Protein AF-A0A8C6NKP5-F1 (afdb_monomer_lite)

Secondary structure (DSSP, 8-state):
-------SS--PPTTS-------------S--HHHH----PPPPP-TTHHHH----GGGTT---TT-HHHHHHHHHHHHHHHHHHHHHHHHHTT---SPPTT-----SS-HHHHHHHHHHHHHHHHHHHHHHHHTT-

Structure (mmCIF, N/CA/C/O backbone):
data_AF-A0A8C6NKP5-F1
#
_entry.id   AF-A0A8C6NKP5-F1
#
loop_
_atom_site.group_PDB
_atom_site.id
_atom_site.type_symbol
_atom_site.label_atom_id
_atom_site.label_alt_id
_atom_site.label_comp_id
_atom_site.label_asym_id
_atom_site.label_entity_id
_atom_site.label_seq_id
_atom_site.pdbx_PDB_ins_code
_atom_site.Cartn_x
_atom_site.Cartn_y
_atom_site.Cartn_z
_atom_site.occupancy
_atom_site.B_iso_or_equiv
_atom_site.auth_seq_id
_atom_site.auth_comp_id
_atom_site.auth_asym_id
_atom_site.auth_atom_id
_atom_site.pdbx_PDB_model_num
ATOM 1 N N . MET A 1 1 ? -20.498 -6.898 -41.995 1.00 38.44 1 MET A N 1
ATOM 2 C CA . MET A 1 1 ? -20.016 -5.917 -42.994 1.00 38.44 1 MET A CA 1
ATOM 3 C C . MET A 1 1 ? -20.554 -4.561 -42.559 1.00 38.44 1 MET A C 1
ATOM 5 O O . MET A 1 1 ? -21.759 -4.417 -42.544 1.00 38.44 1 MET A O 1
ATOM 9 N N . ASN A 1 2 ? -19.805 -3.583 -42.054 1.00 25.53 2 ASN A N 1
ATOM 10 C CA . ASN A 1 2 ? -18.379 -3.291 -42.128 1.00 25.53 2 ASN A CA 1
ATOM 11 C C . ASN A 1 2 ? -17.936 -2.575 -40.841 1.00 25.53 2 ASN A C 1
ATOM 13 O O . ASN A 1 2 ? -18.651 -1.721 -40.322 1.00 25.53 2 ASN A O 1
ATOM 17 N N . PHE A 1 3 ? -16.752 -2.935 -40.350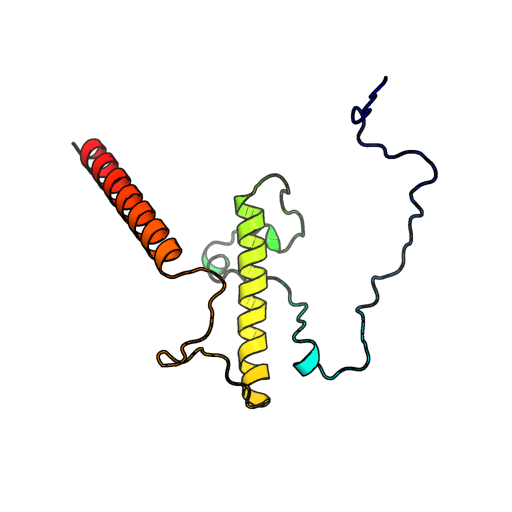 1.00 37.59 3 PHE A N 1
ATOM 18 C CA . PHE A 1 3 ? -15.992 -2.163 -39.370 1.00 37.59 3 PHE A CA 1
ATOM 19 C C . PHE A 1 3 ? -15.502 -0.873 -40.032 1.00 37.59 3 PHE A C 1
ATOM 21 O O . PHE A 1 3 ? -14.903 -0.950 -41.101 1.00 37.59 3 PHE A O 1
ATOM 28 N N . VAL A 1 4 ? -15.648 0.27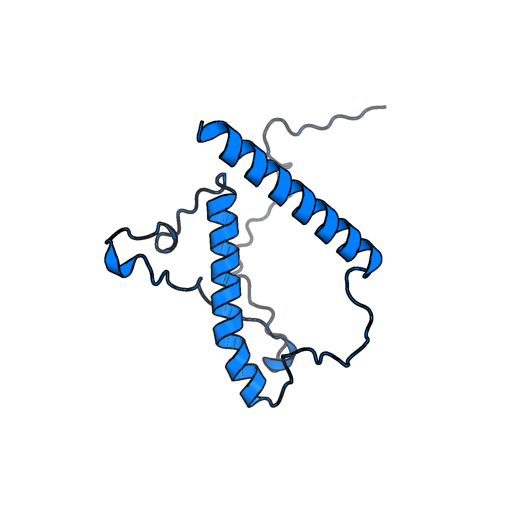3 -39.364 1.00 35.72 4 VAL A N 1
ATOM 29 C CA . VAL A 1 4 ? -14.695 1.382 -39.512 1.00 35.72 4 VAL A CA 1
ATOM 30 C C . VAL A 1 4 ? -14.447 1.973 -38.127 1.00 35.72 4 VAL A C 1
ATOM 32 O O . VAL A 1 4 ? -15.185 2.824 -37.634 1.00 35.72 4 VAL A O 1
ATOM 35 N N . PHE A 1 5 ? -13.395 1.469 -37.484 1.00 45.28 5 PHE A N 1
ATOM 36 C CA . PHE A 1 5 ? -12.688 2.184 -36.429 1.00 45.28 5 PHE A CA 1
ATOM 37 C C . PHE A 1 5 ? -12.098 3.449 -37.061 1.00 45.28 5 PHE A C 1
ATOM 39 O O . PHE A 1 5 ? -11.328 3.357 -38.013 1.00 45.28 5 PHE A O 1
ATOM 46 N N . SER A 1 6 ? -12.440 4.624 -36.538 1.00 37.31 6 SER A N 1
ATOM 47 C CA . SER A 1 6 ? -11.719 5.857 -36.855 1.00 37.31 6 SER A CA 1
ATOM 48 C C . SER A 1 6 ? -11.178 6.442 -35.558 1.00 37.31 6 SER A C 1
ATOM 50 O O . SER A 1 6 ? -11.809 7.275 -34.916 1.00 37.31 6 SER A O 1
ATOM 52 N N . ILE A 1 7 ? -10.008 5.949 -35.146 1.00 42.41 7 ILE A N 1
ATOM 53 C CA . ILE A 1 7 ? -9.164 6.571 -34.117 1.00 42.41 7 ILE A CA 1
ATOM 54 C C . ILE A 1 7 ? -7.944 7.142 -34.835 1.00 42.41 7 ILE A C 1
ATOM 56 O O . ILE A 1 7 ? -6.824 6.697 -34.631 1.00 42.41 7 ILE A O 1
ATOM 60 N N . SER A 1 8 ? -8.160 8.089 -35.750 1.00 40.69 8 SER A N 1
ATOM 61 C CA . SER A 1 8 ? -7.038 8.728 -36.453 1.00 40.69 8 SER A CA 1
ATOM 62 C C . SER A 1 8 ? -6.774 10.162 -35.997 1.00 40.69 8 SER A C 1
ATOM 64 O O . SER A 1 8 ? -5.822 10.772 -36.470 1.00 40.69 8 SER A O 1
ATOM 66 N N . LYS A 1 9 ? -7.592 10.716 -35.086 1.00 48.12 9 LYS A N 1
ATOM 67 C CA . LYS A 1 9 ? -7.408 12.082 -34.557 1.00 48.12 9 LYS A CA 1
ATOM 68 C C . LYS A 1 9 ? -7.632 12.239 -33.048 1.00 48.12 9 LYS A C 1
ATOM 70 O O . LYS A 1 9 ? -7.576 13.354 -32.559 1.00 48.12 9 LYS A O 1
ATOM 75 N N . GLY A 1 10 ? -7.934 11.170 -32.306 1.00 50.22 10 GLY A N 1
ATOM 76 C CA . GLY A 1 10 ? -8.218 11.267 -30.862 1.00 50.22 10 GLY A CA 1
ATOM 77 C C . GLY A 1 10 ? -9.469 12.083 -30.484 1.00 50.22 10 GLY A C 1
ATOM 78 O O . GLY A 1 10 ? -9.791 12.188 -29.307 1.00 50.22 10 GLY A O 1
ATOM 79 N N . LEU A 1 11 ? -10.210 12.632 -31.452 1.00 52.88 11 LEU A N 1
ATOM 80 C CA . LEU A 1 11 ? -11.451 13.358 -31.199 1.00 52.88 11 LEU A CA 1
ATOM 81 C C . LEU A 1 11 ? -12.644 12.393 -31.208 1.00 52.88 11 LEU A C 1
ATOM 83 O O . LEU A 1 11 ? -13.051 11.884 -32.254 1.00 52.88 11 LEU A O 1
ATOM 87 N N . LEU A 1 12 ? -13.203 12.154 -30.019 1.00 55.78 12 LEU A N 1
ATOM 88 C CA . LEU A 1 12 ? -14.525 11.548 -29.835 1.00 55.78 12 LEU A CA 1
ATOM 89 C C . LEU A 1 12 ? -15.604 12.432 -30.494 1.00 55.78 12 LEU A C 1
ATOM 91 O O . LEU A 1 12 ? -15.430 13.644 -30.624 1.00 55.78 12 LEU A O 1
ATOM 95 N N . LYS A 1 13 ? -16.716 11.824 -30.936 1.00 54.12 13 LYS A N 1
ATOM 96 C CA . LYS A 1 13 ? -17.770 12.506 -31.712 1.00 54.12 13 LYS A CA 1
ATOM 97 C C . LYS A 1 13 ? -18.294 13.771 -30.995 1.00 54.12 13 LYS A C 1
ATOM 99 O O . LYS A 1 13 ? -18.550 13.714 -29.788 1.00 54.12 13 LYS A O 1
ATOM 104 N N . PRO A 1 14 ? -18.512 14.884 -31.724 1.00 48.88 14 PRO A N 1
ATOM 105 C CA . PRO A 1 14 ? -19.098 16.094 -31.156 1.00 48.88 14 PRO A CA 1
ATOM 106 C C . PRO A 1 14 ? -20.519 15.797 -30.657 1.00 48.88 14 PRO A C 1
ATOM 108 O O . PRO A 1 14 ? -21.317 15.199 -31.375 1.00 48.88 14 PRO A O 1
ATOM 111 N N . GLY A 1 15 ? -20.805 16.172 -29.408 1.00 54.81 15 GLY A N 1
ATOM 112 C CA . GLY A 1 15 ? -22.068 15.883 -28.713 1.00 54.81 15 GLY A CA 1
ATOM 113 C C . GLY A 1 15 ? -21.961 14.880 -27.557 1.00 54.81 15 GLY A C 1
ATOM 114 O O . GLY A 1 15 ? -22.934 14.700 -26.835 1.00 54.81 15 GLY A O 1
ATOM 115 N N . MET A 1 16 ? -20.794 14.256 -27.343 1.00 52.38 16 MET A N 1
ATOM 116 C CA . MET A 1 16 ? -20.589 13.271 -26.266 1.00 52.38 16 MET A CA 1
ATOM 117 C C . MET A 1 16 ? -19.744 13.782 -25.085 1.00 52.38 16 MET A C 1
ATOM 119 O O . MET A 1 16 ? -19.438 13.012 -24.183 1.00 52.38 16 MET A O 1
ATOM 123 N N . ASN A 1 17 ? -19.395 15.073 -25.063 1.00 50.75 17 ASN A N 1
ATOM 124 C CA . ASN A 1 17 ? -18.675 15.709 -23.958 1.00 50.75 17 ASN A CA 1
ATOM 125 C C . ASN A 1 17 ? -19.361 17.021 -23.561 1.00 50.75 17 ASN A C 1
ATOM 127 O O . ASN A 1 17 ? -19.424 17.955 -24.359 1.00 50.75 17 ASN A O 1
ATOM 131 N N . VAL A 1 18 ? -19.823 17.096 -22.313 1.00 60.44 18 VAL A N 1
ATOM 132 C CA . VAL A 1 18 ? -20.113 18.356 -21.619 1.00 60.44 18 VAL A CA 1
ATOM 133 C C . VAL A 1 18 ? -18.955 18.582 -20.656 1.00 60.44 18 VAL A C 1
ATOM 135 O O . VAL A 1 18 ? -18.669 17.711 -19.833 1.00 60.44 18 VAL A O 1
ATOM 138 N N . LEU A 1 19 ? -18.273 19.726 -20.762 1.00 52.12 19 LEU A N 1
ATOM 139 C CA . LEU A 1 19 ? -17.286 20.133 -19.766 1.00 52.12 19 LEU A CA 1
ATOM 140 C C . LEU A 1 19 ? -18.062 20.514 -18.506 1.00 52.12 19 LEU A C 1
ATOM 142 O O . LEU A 1 19 ? -18.623 21.599 -18.390 1.00 52.12 19 LEU A O 1
ATOM 146 N N . VAL A 1 20 ? -18.176 19.552 -17.600 1.00 55.97 20 VAL A N 1
ATOM 147 C CA . VAL A 1 20 ? -18.772 19.760 -16.290 1.00 55.97 20 VAL A CA 1
ATOM 148 C C . VAL A 1 20 ? -17.644 20.194 -15.368 1.00 55.97 20 VAL A C 1
ATOM 150 O O . VAL A 1 20 ? -16.924 19.356 -14.832 1.00 55.97 20 VAL A O 1
ATOM 153 N N . ASP A 1 21 ? -17.505 21.505 -15.181 1.00 56.12 21 ASP A N 1
ATOM 154 C CA . ASP A 1 21 ? -16.619 22.107 -14.178 1.00 56.12 21 ASP A CA 1
ATOM 155 C C . ASP A 1 21 ? -17.237 21.980 -12.776 1.00 56.12 21 ASP A C 1
ATOM 157 O O . ASP A 1 21 ? -17.446 22.940 -12.038 1.00 56.12 21 ASP A O 1
ATOM 161 N N . LYS A 1 22 ? -17.664 20.763 -12.426 1.00 54.56 22 LYS A N 1
ATOM 162 C CA . LYS A 1 22 ? -17.986 20.456 -11.040 1.00 54.56 22 LYS A CA 1
ATOM 163 C C . LYS A 1 22 ? -16.661 20.118 -10.394 1.00 54.56 22 LYS A C 1
ATOM 165 O O . LYS A 1 22 ? -16.018 19.143 -10.795 1.00 54.56 22 LYS A O 1
ATOM 170 N N . SER A 1 23 ? -16.283 20.890 -9.373 1.00 52.16 23 SER A N 1
ATOM 171 C CA . SER A 1 23 ? -15.294 20.411 -8.416 1.00 52.16 23 SER A CA 1
ATOM 172 C C . SER A 1 23 ? -15.740 19.006 -8.024 1.00 52.16 23 SER A C 1
ATOM 174 O O . SER A 1 23 ? -16.916 18.782 -7.719 1.00 52.16 23 SER A O 1
ATOM 176 N N . LYS A 1 24 ? -14.857 18.015 -8.180 1.00 57.47 24 LYS A N 1
ATOM 177 C CA . LYS A 1 24 ? -15.170 16.652 -7.758 1.00 57.47 24 LYS A CA 1
ATOM 178 C C . LYS A 1 24 ? -15.416 16.746 -6.259 1.00 57.47 24 LYS A C 1
ATOM 180 O O . LYS A 1 24 ? -14.467 16.817 -5.485 1.00 57.47 24 LYS A O 1
ATOM 185 N N . THR A 1 25 ? -16.679 16.835 -5.857 1.00 53.09 25 THR A N 1
ATOM 186 C CA . THR A 1 25 ? -17.040 16.763 -4.456 1.00 53.09 25 THR A CA 1
ATOM 187 C C . THR A 1 25 ? -16.630 15.367 -4.038 1.00 53.09 25 THR A C 1
ATOM 189 O O . THR A 1 25 ? -17.136 14.368 -4.558 1.00 53.09 25 THR A O 1
ATOM 192 N N . PHE A 1 26 ? -15.621 15.287 -3.173 1.00 57.16 26 PHE A N 1
ATOM 193 C CA . PHE A 1 26 ? -15.299 14.042 -2.500 1.00 57.16 26 PHE A CA 1
ATOM 194 C C . PHE A 1 26 ? -16.618 13.500 -1.960 1.00 57.16 26 PHE A C 1
ATOM 196 O O . PHE A 1 26 ? -17.389 14.253 -1.361 1.00 57.16 26 PHE A O 1
ATOM 203 N N . LEU A 1 27 ? -16.923 12.238 -2.271 1.00 58.47 27 LEU A N 1
ATOM 204 C CA . LEU A 1 27 ? -18.121 11.543 -1.813 1.00 58.47 27 LEU A CA 1
ATOM 205 C C . LEU A 1 27 ? -18.064 11.439 -0.280 1.00 58.47 27 LEU A C 1
ATOM 207 O O . LEU A 1 27 ? -17.769 10.388 0.280 1.00 58.47 27 LEU A O 1
ATOM 211 N N . HIS A 1 28 ? -18.337 12.543 0.413 1.00 57.81 28 HIS A N 1
ATOM 212 C CA . HIS A 1 28 ? -18.520 12.604 1.849 1.00 57.81 28 HIS A CA 1
ATOM 213 C C . HIS A 1 28 ? -19.880 11.985 2.136 1.00 57.81 28 HIS A C 1
ATOM 215 O O . HIS A 1 28 ? -20.884 12.670 2.303 1.00 57.81 28 HIS A O 1
ATOM 221 N N . LYS A 1 29 ? -19.917 10.652 2.167 1.00 66.88 29 LYS A N 1
ATOM 222 C CA . LYS A 1 29 ? -21.112 9.853 2.470 1.00 66.88 29 LYS A CA 1
ATOM 223 C C . LYS A 1 29 ? -21.584 9.993 3.932 1.00 66.88 29 LYS A C 1
ATOM 225 O O . LYS A 1 29 ? -22.299 9.129 4.414 1.00 66.88 29 LYS A O 1
ATOM 230 N N . GLY A 1 30 ? -21.154 11.033 4.656 1.00 77.62 30 GLY A N 1
ATOM 231 C CA . GLY A 1 30 ? -21.421 11.218 6.089 1.00 77.62 30 GLY A CA 1
ATOM 232 C C . GLY A 1 30 ? -20.770 10.170 7.003 1.00 77.62 30 GLY A C 1
ATOM 233 O O . GLY A 1 30 ? -21.039 10.172 8.197 1.00 77.62 30 GLY A O 1
ATOM 234 N N . LEU A 1 31 ? -19.932 9.285 6.457 1.00 81.69 31 LEU A N 1
ATOM 235 C CA . LEU A 1 31 ? -19.292 8.192 7.188 1.00 81.69 31 LEU A CA 1
ATOM 236 C C . LEU A 1 31 ? -18.080 8.685 7.982 1.00 81.69 31 LEU A C 1
ATOM 238 O O . LEU A 1 31 ? -17.351 9.586 7.534 1.00 81.69 31 LEU A O 1
ATOM 242 N N . ALA A 1 32 ? -17.831 8.037 9.122 1.00 86.62 32 ALA A N 1
ATOM 243 C CA . ALA A 1 32 ? -16.605 8.243 9.879 1.00 86.62 32 ALA A CA 1
ATOM 244 C C . ALA A 1 32 ? -15.395 7.939 8.984 1.00 86.62 32 ALA A C 1
ATOM 246 O O . ALA A 1 32 ? -15.454 7.092 8.091 1.00 86.62 32 ALA A O 1
ATOM 247 N N . TRP A 1 33 ? -14.282 8.643 9.194 1.00 87.62 33 TRP A N 1
ATOM 248 C CA . TRP A 1 33 ? -13.088 8.448 8.366 1.00 87.62 33 TRP A CA 1
ATOM 249 C C . TRP A 1 33 ? -12.600 6.990 8.375 1.00 87.62 33 TRP A C 1
ATOM 251 O O . TRP A 1 33 ? -12.249 6.467 7.323 1.00 87.62 33 TRP A O 1
ATOM 261 N N . VAL A 1 34 ? -12.680 6.310 9.522 1.00 88.38 34 VAL A N 1
ATOM 262 C CA . VAL A 1 34 ? -12.295 4.896 9.689 1.00 88.38 34 VAL A CA 1
ATOM 263 C C . VAL A 1 34 ? -13.033 3.954 8.731 1.00 88.38 34 VAL A C 1
ATOM 265 O O . VAL A 1 34 ? -12.474 2.950 8.310 1.00 88.38 34 VAL A O 1
ATOM 268 N N . GLU A 1 35 ? -14.267 4.273 8.338 1.00 87.75 35 GLU A N 1
ATOM 269 C CA . GLU A 1 35 ? -15.042 3.458 7.390 1.00 87.75 35 GLU A CA 1
ATOM 270 C C . GLU A 1 35 ? -14.681 3.754 5.929 1.00 87.75 35 GLU A C 1
ATOM 272 O O . GLU A 1 35 ? -14.981 2.967 5.030 1.00 87.75 35 GLU A O 1
ATOM 277 N N . ARG A 1 36 ? -14.053 4.906 5.678 1.00 88.88 36 ARG A N 1
ATOM 278 C CA . ARG A 1 36 ? -13.631 5.345 4.346 1.00 88.88 36 ARG A CA 1
ATOM 279 C C . ARG A 1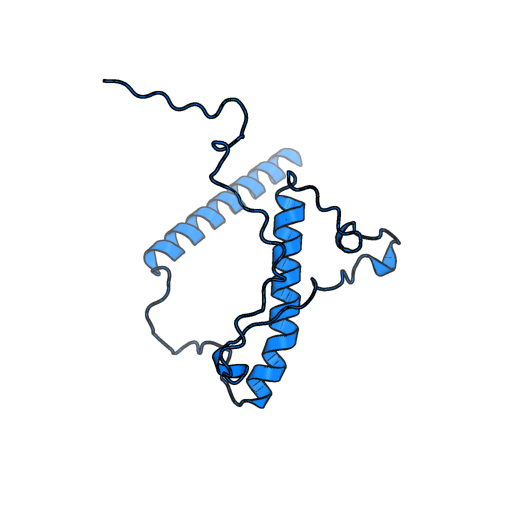 36 ? -12.179 4.976 4.052 1.00 88.88 36 ARG A C 1
ATOM 281 O O . ARG A 1 36 ? -11.884 4.619 2.914 1.00 88.88 36 ARG A O 1
ATOM 288 N N . LEU A 1 37 ? -11.303 5.063 5.060 1.00 88.75 37 LEU A N 1
ATOM 289 C CA . LEU A 1 37 ? -9.849 4.864 4.973 1.00 88.75 37 LEU A CA 1
ATOM 290 C C . LEU A 1 37 ? -9.200 5.645 3.815 1.00 88.75 37 LEU A C 1
ATOM 292 O O . LEU A 1 37 ? -8.206 5.213 3.231 1.00 88.75 37 LEU A O 1
ATOM 296 N N . ASP A 1 38 ? -9.776 6.796 3.467 1.00 88.94 38 ASP A N 1
ATOM 297 C CA . ASP A 1 38 ? -9.333 7.650 2.375 1.00 88.94 38 ASP A CA 1
ATOM 298 C C . ASP A 1 38 ? -8.369 8.729 2.879 1.00 88.94 38 ASP A C 1
ATOM 300 O O . ASP A 1 38 ? -8.588 9.370 3.903 1.00 88.94 38 ASP A O 1
ATOM 304 N N . MET A 1 39 ? -7.278 8.959 2.151 1.00 87.38 39 MET A N 1
ATOM 305 C CA . MET A 1 39 ? -6.324 10.025 2.452 1.00 87.38 39 MET A CA 1
ATOM 306 C C . MET A 1 39 ? -5.899 10.732 1.174 1.00 87.38 39 MET A C 1
ATOM 308 O O . MET A 1 39 ? -5.621 1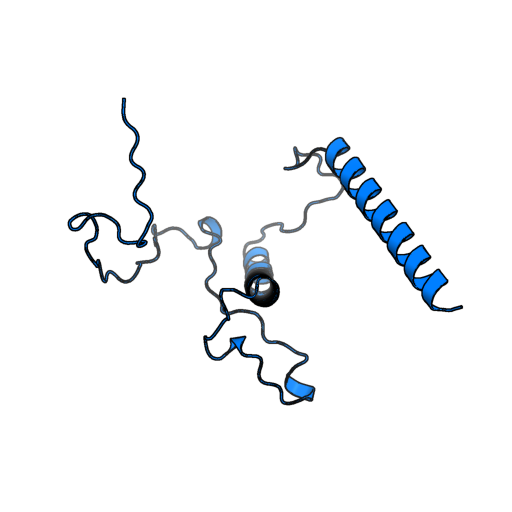0.105 0.153 1.00 87.38 39 MET A O 1
ATOM 312 N N . THR A 1 40 ? -5.833 12.056 1.251 1.00 86.44 40 THR A N 1
ATOM 313 C CA . THR A 1 40 ? -5.430 12.939 0.155 1.00 86.44 40 THR A CA 1
ATOM 314 C C . THR A 1 40 ? -4.253 13.787 0.613 1.00 86.44 40 THR A C 1
ATOM 316 O O . THR A 1 40 ? -4.383 14.976 0.891 1.00 86.44 40 THR A O 1
ATOM 319 N N . ASN A 1 41 ? -3.106 13.145 0.777 1.00 84.81 41 ASN A N 1
ATOM 320 C CA . ASN A 1 41 ? -1.843 13.809 1.088 1.00 84.81 41 ASN A CA 1
ATOM 321 C C . ASN A 1 41 ? -1.074 14.122 -0.209 1.00 84.81 41 ASN A C 1
ATOM 323 O O . ASN A 1 41 ? -1.342 13.486 -1.221 1.00 84.81 41 ASN A O 1
ATOM 327 N N . PRO A 1 42 ? -0.128 15.068 -0.214 1.00 83.19 42 PRO A N 1
ATOM 328 C CA . PRO A 1 42 ? 0.894 15.152 -1.256 1.00 83.19 42 PRO A CA 1
ATOM 329 C C . PRO A 1 42 ? 1.931 14.010 -1.119 1.00 83.19 42 PRO A C 1
ATOM 331 O O . PRO A 1 42 ? 1.940 13.307 -0.094 1.00 83.19 42 PRO A O 1
ATOM 334 N N . PRO A 1 43 ? 2.804 13.800 -2.125 1.00 83.62 43 PRO A N 1
ATOM 335 C CA . PRO A 1 43 ? 3.892 12.827 -2.040 1.00 83.62 43 PRO A CA 1
ATOM 336 C C . PRO A 1 43 ? 4.877 13.158 -0.916 1.00 83.62 43 PRO A C 1
ATOM 338 O O . PRO A 1 43 ? 5.047 14.318 -0.556 1.00 83.62 43 PRO A O 1
ATOM 341 N N . ALA A 1 44 ? 5.522 12.126 -0.360 1.00 82.31 44 ALA A N 1
ATOM 342 C CA . ALA A 1 44 ? 6.551 12.296 0.666 1.00 82.31 44 ALA A CA 1
ATOM 343 C C . ALA A 1 44 ? 7.727 13.141 0.154 1.00 82.31 44 ALA A C 1
ATOM 345 O O . ALA A 1 44 ? 8.218 12.896 -0.952 1.00 82.31 44 ALA A O 1
ATOM 346 N N . ASP A 1 45 ? 8.218 14.053 0.996 1.00 74.25 45 ASP A N 1
ATOM 347 C CA . ASP A 1 45 ? 9.402 14.859 0.702 1.00 74.25 45 ASP A CA 1
ATOM 348 C C . ASP A 1 45 ? 10.647 13.980 0.509 1.00 74.25 45 ASP A C 1
ATOM 350 O O . ASP A 1 45 ? 10.886 12.995 1.221 1.00 74.25 45 ASP A O 1
ATOM 354 N N . GLU A 1 46 ? 11.482 14.347 -0.461 1.00 66.00 46 GLU A N 1
ATOM 355 C CA . GLU A 1 46 ? 12.737 13.653 -0.712 1.00 66.00 46 GLU A CA 1
ATOM 356 C C . GLU A 1 46 ? 13.809 14.118 0.283 1.00 66.00 46 GLU A C 1
ATOM 358 O O . GLU A 1 46 ? 14.389 15.190 0.165 1.00 66.00 46 GLU A O 1
ATOM 363 N N . VAL A 1 47 ? 14.132 13.278 1.269 1.00 59.72 47 VAL A N 1
ATOM 364 C CA . VAL A 1 47 ? 15.160 13.592 2.285 1.00 59.72 47 VAL A CA 1
ATOM 365 C C . VAL A 1 47 ? 16.556 13.816 1.664 1.00 59.72 47 VAL A C 1
ATOM 367 O O . VAL A 1 47 ? 17.393 14.501 2.247 1.00 59.72 47 VAL A O 1
ATOM 370 N N . LEU A 1 48 ? 16.817 13.275 0.467 1.00 56.09 48 LEU A N 1
ATOM 371 C CA . LEU A 1 48 ? 18.121 13.346 -0.208 1.00 56.09 48 LEU A CA 1
ATOM 372 C C . LEU A 1 48 ? 18.372 14.673 -0.941 1.00 56.09 48 LEU A C 1
ATOM 374 O O . LEU A 1 48 ? 19.524 15.059 -1.122 1.00 56.09 48 LEU A O 1
ATOM 378 N N . THR A 1 49 ? 17.332 15.405 -1.339 1.00 52.19 49 THR A N 1
ATOM 379 C CA . THR A 1 49 ? 17.495 16.637 -2.129 1.00 52.19 49 THR A CA 1
ATOM 380 C C . THR A 1 49 ? 17.900 17.850 -1.305 1.00 52.19 49 THR A C 1
ATOM 382 O O . THR A 1 49 ? 18.423 18.820 -1.852 1.00 52.19 49 THR A O 1
ATOM 385 N N . ASN A 1 50 ? 17.765 17.772 0.019 1.00 51.19 50 ASN A N 1
ATOM 386 C CA . ASN A 1 50 ? 18.161 18.847 0.928 1.00 51.19 50 ASN A CA 1
ATOM 387 C C . ASN A 1 50 ? 19.690 18.967 1.093 1.00 51.19 50 ASN A C 1
ATOM 389 O O . ASN A 1 50 ? 20.160 19.972 1.616 1.00 51.19 50 ASN A O 1
ATOM 393 N N . ALA A 1 51 ? 20.465 17.974 0.636 1.00 52.09 51 ALA A N 1
ATOM 394 C CA . ALA A 1 51 ? 21.929 17.991 0.684 1.00 52.09 51 ALA A CA 1
ATOM 395 C C . ALA A 1 51 ? 22.593 18.475 -0.623 1.00 52.09 51 ALA A C 1
ATOM 397 O O . ALA A 1 51 ? 23.721 18.956 -0.579 1.00 52.09 51 ALA A O 1
ATOM 398 N N . GLU A 1 52 ? 21.912 18.381 -1.774 1.00 45.41 52 GLU A N 1
ATOM 399 C CA . GLU A 1 52 ? 22.511 18.668 -3.094 1.00 45.41 52 GLU A CA 1
ATOM 400 C C . GLU A 1 52 ? 21.789 19.765 -3.899 1.00 45.41 52 GLU A C 1
ATOM 402 O O . GLU A 1 52 ? 22.127 20.005 -5.055 1.00 45.41 52 GLU A O 1
ATOM 407 N N . GLY A 1 53 ? 20.797 20.458 -3.326 1.00 46.53 53 GLY A N 1
ATOM 408 C CA . GLY A 1 53 ? 20.162 21.627 -3.961 1.00 46.53 53 GLY A CA 1
ATOM 409 C C . GLY A 1 53 ? 19.428 21.336 -5.279 1.00 46.53 53 GLY A C 1
ATOM 410 O O . GLY A 1 53 ? 18.999 22.261 -5.969 1.00 46.53 53 GLY A O 1
ATOM 411 N N . LYS A 1 54 ? 19.258 20.062 -5.645 1.00 46.19 54 LYS A N 1
ATOM 412 C CA . LYS A 1 54 ? 18.476 19.651 -6.807 1.00 46.19 54 LYS A CA 1
ATOM 413 C C . LYS A 1 54 ? 17.022 19.523 -6.383 1.00 46.19 54 LYS A C 1
ATOM 415 O O . LYS A 1 54 ? 16.616 18.506 -5.838 1.00 46.19 54 LYS A O 1
ATOM 420 N N . VAL A 1 55 ? 16.253 20.578 -6.617 1.00 46.44 55 VAL A N 1
ATOM 421 C CA . VAL A 1 55 ? 14.800 20.581 -6.430 1.00 46.44 55 VAL A CA 1
ATOM 422 C C . VAL A 1 55 ? 14.208 19.542 -7.384 1.00 46.44 55 VAL A C 1
ATOM 424 O O . VAL A 1 55 ? 14.286 19.698 -8.604 1.00 46.44 55 VAL A O 1
ATOM 427 N N . SER A 1 56 ? 13.678 18.444 -6.856 1.00 49.12 56 SER A N 1
ATOM 428 C CA . SER A 1 56 ? 12.983 17.444 -7.665 1.00 49.12 56 SER A CA 1
ATOM 429 C C . SER A 1 56 ? 11.761 18.103 -8.296 1.00 49.12 56 SER A C 1
ATOM 431 O O . SER A 1 56 ? 10.976 18.740 -7.597 1.00 49.12 56 SER A O 1
ATOM 433 N N . ALA A 1 57 ? 11.567 17.917 -9.604 1.00 49.50 57 ALA A N 1
ATOM 434 C CA . ALA A 1 57 ? 10.444 18.453 -10.392 1.00 49.50 57 ALA A CA 1
ATOM 435 C C . ALA A 1 57 ? 9.039 18.118 -9.830 1.00 49.50 57 ALA A C 1
ATOM 437 O O . ALA A 1 57 ? 8.028 18.640 -10.291 1.00 49.50 57 ALA A O 1
ATOM 438 N N . VAL A 1 58 ? 8.980 17.275 -8.798 1.00 51.72 58 VAL A N 1
ATOM 439 C CA . VAL A 1 58 ? 7.794 16.848 -8.057 1.00 51.72 58 VAL A CA 1
ATOM 440 C C . VAL A 1 58 ? 7.073 18.011 -7.358 1.00 51.72 58 VAL A C 1
ATOM 442 O O . VAL A 1 58 ? 5.855 17.947 -7.211 1.00 51.72 58 VAL A O 1
ATOM 445 N N . SER A 1 59 ? 7.766 19.092 -6.978 1.00 50.78 59 SER A N 1
ATOM 446 C CA . SER A 1 59 ? 7.124 20.259 -6.345 1.00 50.78 59 SER A CA 1
ATOM 447 C C . SER A 1 59 ? 6.476 21.241 -7.332 1.00 50.78 59 SER A C 1
ATOM 449 O O . SER A 1 59 ? 5.630 22.030 -6.920 1.00 50.78 59 SER A O 1
ATOM 451 N N . ASN A 1 60 ? 6.813 21.173 -8.627 1.00 48.19 60 ASN A N 1
ATOM 452 C CA . ASN A 1 60 ? 6.353 22.138 -9.638 1.00 48.19 60 ASN A CA 1
ATOM 453 C C . ASN A 1 60 ? 5.244 21.609 -10.563 1.00 48.19 60 ASN A C 1
ATOM 455 O O . ASN A 1 60 ? 4.870 22.285 -11.517 1.00 48.19 60 ASN A O 1
ATOM 459 N N . GLY A 1 61 ? 4.692 20.420 -10.298 1.00 55.31 61 GLY A N 1
ATOM 460 C CA . GLY A 1 61 ? 3.537 19.891 -11.039 1.00 55.31 61 GLY A CA 1
ATOM 461 C C . GLY A 1 61 ? 3.815 19.477 -12.490 1.00 55.31 61 GLY A C 1
ATOM 462 O O . GLY A 1 61 ? 2.897 19.035 -13.177 1.00 55.31 61 GLY A O 1
ATOM 463 N N . GLU A 1 62 ? 5.061 19.563 -12.954 1.00 60.41 62 GLU A N 1
ATOM 464 C CA . GLU A 1 62 ? 5.459 19.185 -14.310 1.00 60.41 62 GLU A CA 1
ATOM 465 C C . GLU A 1 62 ? 6.099 17.789 -14.286 1.00 60.41 62 GLU A C 1
ATOM 467 O O . GLU A 1 62 ? 7.313 17.609 -14.361 1.00 60.41 62 GLU A O 1
ATOM 472 N N . LEU A 1 63 ? 5.257 16.770 -14.098 1.00 65.94 63 LEU A N 1
ATOM 473 C CA . LEU A 1 63 ? 5.663 15.380 -14.289 1.00 65.94 63 LEU A CA 1
ATOM 474 C C . LEU A 1 63 ? 5.650 15.080 -15.785 1.00 65.94 63 LEU A C 1
ATOM 476 O O . LEU A 1 63 ? 4.615 15.235 -16.437 1.00 65.94 63 LEU A O 1
ATOM 480 N N . ASN A 1 64 ? 6.772 14.605 -16.326 1.00 75.25 64 ASN A N 1
ATOM 481 C CA . ASN A 1 64 ? 6.775 14.086 -17.685 1.00 75.25 64 ASN A CA 1
ATOM 482 C C . ASN A 1 64 ? 5.919 12.811 -17.724 1.00 75.25 64 ASN A C 1
ATOM 484 O O . ASN A 1 64 ? 6.307 11.773 -17.187 1.00 75.25 64 ASN A O 1
ATOM 488 N N . ALA A 1 65 ? 4.742 12.897 -18.345 1.00 73.62 65 ALA A N 1
ATOM 489 C CA . ALA A 1 65 ? 3.796 11.790 -18.411 1.00 73.62 65 ALA A CA 1
ATOM 490 C C . ALA A 1 65 ? 4.358 10.571 -19.159 1.00 73.62 65 ALA A C 1
ATOM 492 O O . ALA A 1 65 ? 3.938 9.452 -18.860 1.00 73.62 65 ALA A O 1
ATOM 493 N N . ASP A 1 66 ? 5.317 10.780 -20.066 1.00 83.12 66 ASP A N 1
ATOM 494 C CA . ASP A 1 66 ? 5.935 9.732 -20.880 1.00 83.12 66 ASP A CA 1
ATOM 495 C C . ASP A 1 66 ? 7.117 9.038 -20.173 1.00 83.12 66 ASP A C 1
ATOM 497 O O . ASP A 1 66 ? 7.583 7.994 -20.631 1.00 83.12 66 ASP A O 1
ATOM 501 N N . ASP A 1 67 ? 7.600 9.576 -19.045 1.00 86.50 67 ASP A N 1
ATOM 502 C CA . ASP A 1 67 ? 8.627 8.926 -18.225 1.00 86.50 67 ASP A CA 1
ATOM 503 C C . ASP A 1 67 ? 7.976 8.023 -17.165 1.00 86.50 67 ASP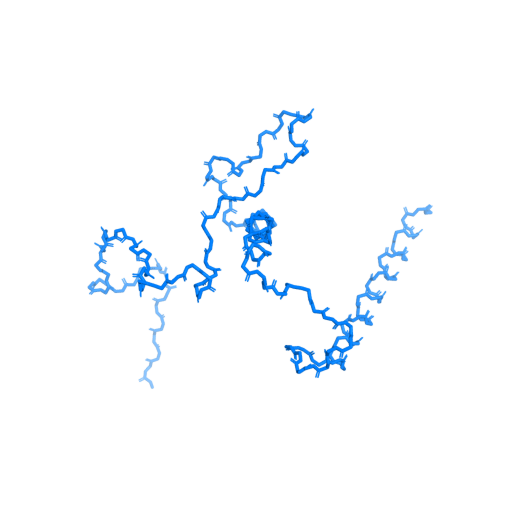 A C 1
ATOM 505 O O . ASP A 1 67 ? 7.565 8.454 -16.081 1.00 86.50 67 ASP A O 1
ATOM 509 N N . ASP A 1 68 ? 7.902 6.731 -17.486 1.00 87.88 68 ASP A N 1
ATOM 510 C CA . ASP A 1 68 ? 7.351 5.703 -16.602 1.00 87.88 68 ASP A CA 1
ATOM 511 C C . ASP A 1 68 ? 8.047 5.649 -15.235 1.00 87.88 68 ASP A C 1
ATOM 513 O O . ASP A 1 68 ? 7.371 5.460 -14.224 1.00 87.88 68 ASP A O 1
ATOM 517 N N . PHE A 1 69 ? 9.365 5.862 -15.162 1.00 86.44 69 PHE A N 1
ATOM 518 C CA . PHE A 1 69 ? 10.094 5.781 -13.894 1.00 86.44 69 PHE A CA 1
ATOM 519 C C . PHE A 1 69 ? 9.760 6.951 -12.976 1.00 86.44 69 PHE A C 1
ATOM 521 O O . PHE A 1 69 ? 9.560 6.755 -11.775 1.00 86.44 69 PHE A O 1
ATOM 528 N N . GLN A 1 70 ? 9.678 8.162 -13.527 1.00 83.12 70 GLN A N 1
ATOM 529 C CA . GLN A 1 70 ? 9.270 9.339 -12.759 1.00 83.12 70 GLN A CA 1
ATOM 530 C C . GLN A 1 70 ? 7.835 9.194 -12.256 1.00 83.12 70 GLN A C 1
ATOM 532 O O . GLN A 1 70 ? 7.551 9.471 -11.088 1.00 83.12 70 GLN A O 1
ATOM 537 N N . ARG A 1 71 ? 6.939 8.695 -13.111 1.00 86.31 71 ARG A N 1
ATOM 538 C CA . ARG A 1 71 ? 5.533 8.485 -12.767 1.00 86.31 71 ARG A CA 1
ATOM 539 C C . ARG A 1 71 ? 5.351 7.403 -11.698 1.00 86.31 71 ARG A C 1
ATOM 541 O O . ARG A 1 71 ? 4.613 7.607 -10.737 1.00 86.31 71 ARG A O 1
ATOM 548 N N . GLU A 1 72 ? 6.051 6.276 -11.816 1.00 89.56 72 GLU A N 1
ATOM 549 C CA . GLU A 1 72 ? 6.048 5.219 -10.797 1.00 89.56 72 GLU A CA 1
ATOM 550 C C . GLU A 1 72 ? 6.627 5.704 -9.463 1.00 89.56 72 GLU A C 1
ATOM 552 O O . GLU A 1 72 ? 6.051 5.426 -8.407 1.00 89.56 72 GLU A O 1
ATOM 557 N N . MET A 1 73 ? 7.723 6.471 -9.495 1.00 87.12 73 MET A N 1
ATOM 558 C CA . MET A 1 73 ? 8.321 7.048 -8.289 1.00 87.12 73 MET A CA 1
ATOM 559 C C . MET A 1 73 ? 7.349 7.998 -7.588 1.00 87.12 73 MET A C 1
ATOM 561 O O . MET A 1 73 ? 7.190 7.923 -6.369 1.00 87.12 73 MET A O 1
ATOM 565 N N . PHE A 1 74 ? 6.648 8.844 -8.344 1.00 85.94 74 PHE A N 1
ATOM 566 C CA . PHE A 1 74 ? 5.636 9.740 -7.795 1.00 85.94 74 PHE A CA 1
ATOM 567 C C . PHE A 1 74 ? 4.535 8.969 -7.052 1.00 85.94 74 PHE A C 1
ATOM 569 O O . PHE A 1 74 ? 4.257 9.254 -5.885 1.00 85.94 74 PHE A O 1
ATOM 576 N N . PHE A 1 75 ? 3.954 7.938 -7.678 1.00 88.12 75 PHE A N 1
ATOM 577 C CA . PHE A 1 75 ? 2.928 7.109 -7.035 1.00 88.12 75 PHE A CA 1
ATOM 578 C C . PHE A 1 75 ? 3.450 6.374 -5.801 1.00 88.12 75 PHE A C 1
ATOM 580 O O . PHE A 1 75 ? 2.745 6.269 -4.796 1.00 88.12 75 PHE A O 1
ATOM 587 N N . TYR A 1 76 ? 4.693 5.899 -5.849 1.00 91.06 76 TYR A N 1
ATOM 588 C CA . TYR A 1 76 ? 5.330 5.258 -4.709 1.00 91.06 76 TYR A CA 1
ATOM 589 C C . TYR A 1 76 ? 5.472 6.218 -3.518 1.00 91.06 76 TYR A C 1
ATOM 591 O O . TYR A 1 76 ? 5.108 5.866 -2.396 1.00 91.06 76 TYR A O 1
ATOM 599 N N . ARG A 1 77 ? 5.943 7.449 -3.750 1.00 88.94 77 ARG A N 1
ATOM 600 C CA . ARG A 1 77 ? 6.092 8.476 -2.701 1.00 88.94 77 ARG A CA 1
ATOM 601 C C . ARG A 1 77 ? 4.761 8.939 -2.137 1.00 88.94 77 ARG A C 1
ATOM 603 O O . ARG A 1 77 ? 4.645 9.147 -0.931 1.00 88.94 77 ARG A O 1
ATOM 610 N N . GLN A 1 78 ? 3.764 9.060 -3.002 1.00 90.06 78 GLN A N 1
ATOM 611 C CA . GLN A 1 78 ? 2.391 9.346 -2.620 1.00 90.06 78 GLN A CA 1
ATOM 612 C C . GLN A 1 78 ? 1.857 8.290 -1.650 1.00 90.06 78 GLN A C 1
ATOM 614 O O . GLN A 1 78 ? 1.456 8.630 -0.536 1.00 90.06 78 GLN A O 1
ATOM 619 N N . ALA A 1 79 ? 1.945 7.011 -2.027 1.00 91.62 79 ALA A N 1
ATOM 620 C CA . ALA A 1 79 ? 1.532 5.899 -1.178 1.00 91.62 79 ALA A CA 1
ATOM 621 C C . ALA A 1 79 ? 2.338 5.835 0.130 1.00 91.62 79 ALA A C 1
ATOM 623 O O . ALA A 1 79 ? 1.775 5.572 1.190 1.00 91.62 79 ALA A O 1
ATOM 624 N N . GLN A 1 80 ? 3.644 6.115 0.080 1.00 92.75 80 GLN A N 1
ATOM 625 C CA . GLN A 1 80 ? 4.503 6.135 1.262 1.00 92.75 80 GLN A CA 1
ATOM 626 C C . GLN A 1 80 ? 4.031 7.170 2.292 1.00 92.75 80 GLN A C 1
ATOM 628 O O . GLN A 1 80 ? 3.842 6.817 3.455 1.00 92.75 80 GLN A O 1
ATOM 633 N N . ALA A 1 81 ? 3.819 8.424 1.879 1.00 91.31 81 ALA A N 1
ATOM 634 C CA . ALA A 1 81 ? 3.319 9.464 2.778 1.00 91.31 81 ALA A CA 1
ATOM 635 C C . ALA A 1 81 ? 1.928 9.118 3.331 1.00 91.31 81 ALA A C 1
ATOM 637 O O . ALA A 1 81 ? 1.668 9.336 4.514 1.00 91.31 81 ALA A O 1
ATOM 638 N N . THR A 1 82 ? 1.065 8.502 2.515 1.00 92.94 82 THR A N 1
ATOM 639 C CA . THR A 1 82 ? -0.260 8.062 2.964 1.00 92.94 82 THR A CA 1
ATOM 640 C C . THR A 1 82 ? -0.147 7.038 4.087 1.00 92.94 82 THR A C 1
ATOM 642 O O . THR A 1 82 ? -0.791 7.184 5.119 1.00 92.94 82 THR A O 1
ATOM 645 N N . VAL A 1 83 ? 0.704 6.024 3.923 1.00 93.06 83 VAL A N 1
ATOM 646 C CA . VAL A 1 83 ? 0.899 4.979 4.937 1.00 93.06 83 VAL A CA 1
ATOM 647 C C . VAL A 1 83 ? 1.480 5.559 6.227 1.00 93.06 83 VAL A C 1
ATOM 649 O O . VAL A 1 83 ? 1.018 5.206 7.309 1.00 93.06 83 VAL A O 1
ATOM 652 N N . LEU A 1 84 ? 2.453 6.470 6.131 1.00 92.62 84 LEU A N 1
ATOM 653 C CA . LEU A 1 84 ? 3.060 7.103 7.306 1.00 92.62 84 LEU A CA 1
ATOM 654 C C . LEU A 1 84 ? 2.050 7.912 8.126 1.00 92.62 84 LEU A C 1
ATOM 656 O O . LEU A 1 84 ? 2.111 7.874 9.351 1.00 92.62 84 LEU A O 1
ATOM 660 N N . ASN A 1 85 ? 1.107 8.585 7.466 1.00 91.88 85 ASN A N 1
ATOM 661 C CA . ASN A 1 85 ? 0.059 9.349 8.141 1.00 91.88 85 ASN A CA 1
ATOM 662 C C . ASN A 1 85 ? -1.096 8.461 8.629 1.00 91.88 85 ASN A C 1
ATOM 664 O O . ASN A 1 85 ? -1.675 8.727 9.679 1.00 91.88 85 ASN A O 1
ATOM 668 N N . ALA A 1 86 ? -1.440 7.403 7.889 1.00 93.62 86 ALA A N 1
ATOM 669 C CA . ALA A 1 86 ? -2.551 6.515 8.226 1.00 93.62 86 ALA A CA 1
ATOM 670 C C . ALA A 1 86 ? -2.239 5.598 9.415 1.00 93.62 86 ALA A C 1
ATOM 672 O O . ALA A 1 86 ? -3.131 5.306 10.206 1.00 93.62 86 ALA A O 1
ATOM 673 N N . LEU A 1 87 ? -0.995 5.121 9.549 1.00 94.25 87 LEU A N 1
ATOM 674 C CA . LEU A 1 87 ? -0.629 4.157 10.592 1.00 94.25 87 LEU A CA 1
ATOM 675 C C . LEU A 1 87 ? -0.848 4.681 12.027 1.00 94.25 87 LEU A C 1
ATOM 677 O O . LEU A 1 87 ? -1.436 3.937 12.812 1.00 94.25 87 LEU A O 1
ATOM 681 N N . PRO A 1 88 ? -0.432 5.912 12.395 1.00 93.62 88 PRO A N 1
ATOM 682 C CA . PRO A 1 88 ? -0.743 6.486 13.704 1.00 93.62 88 PRO A CA 1
ATOM 683 C C . PRO A 1 88 ? -2.248 6.605 13.943 1.00 93.62 88 PRO A C 1
ATOM 685 O O . PRO A 1 88 ? -2.731 6.185 14.988 1.00 93.62 88 PRO A O 1
ATOM 688 N N . LEU A 1 89 ? -2.994 7.082 12.944 1.00 92.69 89 LEU A N 1
ATOM 689 C CA . LEU A 1 89 ? -4.436 7.285 13.052 1.00 92.69 89 LEU A CA 1
ATOM 690 C C . LEU A 1 89 ? -5.194 5.960 13.236 1.00 92.69 89 LEU A C 1
ATOM 692 O O . LEU A 1 89 ? -6.115 5.867 14.036 1.00 92.69 89 LEU A O 1
ATOM 696 N N . LEU A 1 90 ? -4.774 4.896 12.548 1.00 94.31 90 LEU A N 1
ATOM 697 C CA . LEU A 1 90 ? -5.326 3.552 12.749 1.00 94.31 90 LEU A CA 1
ATOM 698 C C . LEU A 1 90 ? -5.014 2.993 14.142 1.00 94.31 90 LEU A C 1
ATOM 700 O O . LEU A 1 90 ? -5.843 2.287 14.709 1.00 94.31 90 LEU A O 1
ATOM 704 N N . ASN A 1 91 ? -3.842 3.315 14.692 1.00 93.75 91 ASN A N 1
ATOM 705 C CA . ASN A 1 91 ? -3.460 2.905 16.041 1.00 93.75 91 ASN A CA 1
ATOM 706 C C . ASN A 1 91 ? -4.289 3.633 17.113 1.00 93.75 91 ASN A C 1
ATOM 708 O O . ASN A 1 91 ? -4.718 3.005 18.069 1.00 93.75 91 ASN A O 1
ATOM 712 N N . GLU A 1 92 ? -4.582 4.925 16.928 1.00 93.50 92 GLU A N 1
ATOM 713 C CA . GLU A 1 92 ? -5.489 5.688 17.808 1.00 93.50 92 GLU A CA 1
ATOM 714 C C . GLU A 1 92 ? -6.913 5.114 17.843 1.00 93.50 92 GLU A C 1
ATOM 716 O O . GLU A 1 92 ? -7.629 5.280 18.828 1.00 93.50 92 GLU A O 1
ATOM 721 N N . HIS A 1 93 ? -7.321 4.425 16.776 1.00 92.50 93 HIS A N 1
ATOM 722 C CA . HIS A 1 93 ? -8.602 3.730 16.680 1.00 92.50 93 HIS A CA 1
ATOM 723 C C . HIS A 1 93 ? -8.536 2.246 17.088 1.00 92.50 93 HIS A C 1
ATOM 725 O O . HIS A 1 93 ? -9.496 1.517 16.838 1.00 92.50 93 HIS A O 1
ATOM 731 N N . ASP A 1 94 ? -7.429 1.791 17.689 1.00 92.94 94 ASP A N 1
ATOM 732 C CA . ASP A 1 94 ? -7.198 0.403 18.120 1.00 92.94 94 ASP A CA 1
ATOM 733 C C . ASP A 1 94 ? -7.329 -0.642 16.986 1.00 92.94 94 ASP A C 1
ATOM 735 O O . ASP A 1 94 ? -7.712 -1.796 17.199 1.00 92.94 94 ASP A O 1
ATOM 739 N N . ILE A 1 95 ? -6.988 -0.265 15.746 1.00 93.19 95 ILE A N 1
ATOM 740 C CA . ILE A 1 95 ? -7.063 -1.152 14.576 1.00 93.19 95 ILE A CA 1
ATOM 741 C C . ILE A 1 95 ? -5.715 -1.837 14.335 1.00 93.19 95 ILE A C 1
ATOM 743 O O . ILE A 1 95 ? -4.690 -1.198 14.088 1.00 93.19 95 ILE A O 1
ATOM 747 N N . ALA A 1 96 ? -5.717 -3.173 14.318 1.00 93.06 96 ALA A N 1
ATOM 748 C CA . ALA A 1 96 ? -4.532 -3.966 14.003 1.00 93.06 96 ALA A CA 1
ATOM 749 C C . ALA A 1 96 ? -4.135 -3.831 12.518 1.00 93.06 96 ALA A C 1
ATOM 751 O O . ALA A 1 96 ? -4.870 -4.233 11.620 1.00 93.06 96 ALA A O 1
ATOM 752 N N . THR A 1 97 ? -2.937 -3.302 12.254 1.00 92.75 97 THR A N 1
ATOM 753 C CA . THR A 1 97 ? -2.445 -3.029 10.885 1.00 92.75 97 THR A CA 1
ATOM 754 C C . THR A 1 97 ? -1.473 -4.076 10.343 1.00 92.75 97 THR A C 1
ATOM 756 O O . THR A 1 97 ? -1.280 -4.184 9.132 1.00 92.75 97 THR A O 1
ATOM 759 N N . LYS A 1 98 ? -0.837 -4.859 11.220 1.00 92.75 98 LYS A N 1
ATOM 760 C CA . LYS A 1 98 ? 0.129 -5.893 10.830 1.00 92.75 98 LYS A CA 1
ATOM 761 C C . LYS A 1 98 ? -0.552 -7.251 10.750 1.00 92.75 98 LYS A C 1
ATOM 763 O O . LYS A 1 98 ? -1.229 -7.662 11.686 1.00 92.75 98 LYS A O 1
ATOM 768 N N . ARG A 1 99 ? -0.308 -7.968 9.652 1.00 93.31 99 ARG A N 1
ATOM 769 C CA . ARG A 1 99 ? -0.721 -9.365 9.497 1.00 93.31 99 ARG A CA 1
ATOM 770 C C . ARG A 1 99 ? 0.128 -10.259 10.418 1.00 93.31 99 ARG A C 1
ATOM 772 O O . ARG A 1 99 ? 1.347 -10.249 10.250 1.00 93.31 99 ARG A O 1
ATOM 779 N N . PRO A 1 100 ? -0.475 -11.032 11.339 1.00 93.62 100 PRO A N 1
ATOM 780 C CA . PRO A 1 100 ? 0.250 -12.027 12.126 1.00 93.62 100 PRO A CA 1
ATOM 781 C C . PRO A 1 100 ? 0.784 -13.170 11.252 1.00 93.62 100 PRO A C 1
ATOM 783 O O . PRO A 1 100 ? 0.136 -13.557 10.276 1.00 93.62 100 PRO A O 1
ATOM 786 N N . ASP A 1 101 ? 1.928 -13.744 11.630 1.00 89.88 101 ASP A N 1
ATOM 787 C CA . ASP A 1 101 ? 2.522 -14.884 10.913 1.00 89.88 101 ASP A CA 1
ATOM 788 C C . ASP A 1 101 ? 1.657 -16.152 11.011 1.00 89.88 101 ASP A C 1
ATOM 790 O O . ASP A 1 101 ? 1.616 -16.946 10.075 1.00 89.88 101 ASP A O 1
ATOM 794 N N . ASP A 1 102 ? 0.910 -16.295 12.109 1.00 91.81 102 ASP A N 1
ATOM 795 C CA . ASP A 1 102 ? 0.024 -17.433 12.398 1.00 91.81 102 ASP A CA 1
ATOM 796 C C . ASP A 1 102 ? -1.432 -17.200 11.940 1.00 91.81 102 ASP A C 1
ATOM 798 O O . ASP A 1 102 ? -2.382 -17.792 12.446 1.00 91.81 102 ASP A O 1
ATOM 802 N N . TYR A 1 103 ? -1.641 -16.285 10.987 1.00 90.44 103 TYR A N 1
ATOM 803 C CA . TYR A 1 103 ? -2.958 -16.016 10.408 1.00 90.44 103 TYR A CA 1
ATOM 804 C C . TYR A 1 103 ? -3.042 -16.518 8.960 1.00 90.44 103 TYR A C 1
ATOM 806 O O . TYR A 1 103 ? -2.636 -15.843 8.000 1.00 90.44 103 TYR A O 1
ATOM 814 N N . PHE A 1 104 ? -3.586 -17.727 8.804 1.00 87.81 104 PHE A N 1
ATOM 815 C CA . PHE A 1 104 ? -3.788 -18.396 7.519 1.00 87.81 104 PHE A CA 1
ATOM 816 C C . PHE A 1 104 ? -5.157 -18.041 6.925 1.00 87.81 104 PHE A C 1
ATOM 818 O O . PHE A 1 104 ? -6.160 -18.698 7.187 1.00 87.81 104 PHE A O 1
ATOM 825 N N . ALA A 1 105 ? -5.182 -16.995 6.102 1.00 91.75 105 ALA A N 1
ATOM 826 C CA . ALA A 1 105 ? -6.321 -16.619 5.269 1.00 91.75 105 ALA A CA 1
ATOM 827 C C . ALA A 1 105 ? -5.945 -16.718 3.785 1.00 91.75 105 ALA A C 1
ATOM 829 O O . ALA A 1 105 ? -4.761 -16.766 3.435 1.00 91.75 105 ALA A O 1
ATOM 830 N N . GLU A 1 106 ? -6.946 -16.744 2.906 1.00 93.19 106 GLU A N 1
ATOM 831 C CA . GLU A 1 106 ? -6.708 -16.724 1.465 1.00 93.19 106 GLU A CA 1
ATOM 832 C C . GLU A 1 106 ? -5.987 -15.429 1.060 1.00 93.19 106 GLU A C 1
ATOM 834 O O . GLU A 1 106 ? -6.425 -14.318 1.359 1.00 93.19 106 GLU A O 1
ATOM 839 N N . MET A 1 107 ? -4.850 -15.580 0.382 1.00 93.94 107 MET A N 1
ATOM 840 C CA . MET A 1 107 ? -4.040 -14.466 -0.102 1.00 93.94 107 MET A CA 1
ATOM 841 C C . MET A 1 107 ? -4.377 -14.179 -1.566 1.00 93.94 107 MET A C 1
ATOM 843 O O . MET A 1 107 ? -4.670 -15.092 -2.333 1.00 93.94 107 MET A O 1
ATOM 847 N N . ALA A 1 108 ? -4.214 -12.928 -2.009 1.00 93.81 108 ALA A N 1
ATOM 848 C CA . ALA A 1 108 ? -4.487 -12.531 -3.398 1.00 93.81 108 ALA A CA 1
ATOM 849 C C . ALA A 1 108 ? -3.679 -13.312 -4.463 1.00 93.81 108 ALA A C 1
ATOM 851 O O . ALA A 1 108 ? -4.015 -13.290 -5.647 1.00 93.81 108 ALA A O 1
ATOM 852 N N . LYS A 1 109 ? -2.583 -13.977 -4.070 1.00 94.56 109 LYS A N 1
ATOM 853 C CA . LYS A 1 109 ? -1.779 -14.865 -4.922 1.00 94.56 109 LYS A CA 1
ATOM 854 C C . LYS A 1 109 ? -1.478 -16.154 -4.167 1.00 94.56 109 LYS A C 1
ATOM 856 O O . LYS A 1 109 ? -1.108 -16.096 -2.999 1.00 94.56 109 LYS A O 1
ATOM 861 N N . SER A 1 110 ? -1.546 -17.294 -4.857 1.00 95.50 110 SER A N 1
ATOM 862 C CA . SER A 1 110 ? -1.215 -18.593 -4.260 1.00 95.50 110 SER A CA 1
ATOM 863 C C . SER A 1 110 ? 0.285 -18.763 -4.006 1.00 95.50 110 SER A C 1
ATOM 865 O O . SER A 1 110 ? 1.131 -18.243 -4.746 1.00 95.50 110 SER A O 1
ATOM 867 N N . ASP A 1 111 ? 0.630 -19.583 -3.014 1.00 92.69 111 ASP A N 1
ATOM 868 C CA . ASP A 1 111 ? 2.025 -19.891 -2.683 1.00 92.69 111 ASP A CA 1
ATOM 869 C C . ASP A 1 111 ? 2.770 -20.529 -3.858 1.00 92.69 111 ASP A C 1
ATOM 871 O O . ASP A 1 111 ? 3.911 -20.166 -4.155 1.00 92.69 111 ASP A O 1
ATOM 875 N N . GLN A 1 112 ? 2.103 -21.412 -4.606 1.00 95.56 112 GLN A N 1
ATOM 876 C CA . GLN A 1 112 ? 2.663 -22.013 -5.819 1.00 95.56 112 GLN A CA 1
ATOM 877 C C . GLN A 1 112 ? 3.030 -20.955 -6.871 1.00 95.56 112 GLN A C 1
ATOM 879 O O . GLN A 1 112 ? 4.054 -21.074 -7.554 1.00 95.56 112 GLN A O 1
ATOM 884 N N . HIS A 1 113 ? 2.218 -19.903 -7.022 1.00 95.88 113 HIS A N 1
ATOM 885 C CA . HIS A 1 113 ? 2.543 -18.785 -7.905 1.00 95.88 113 HIS A CA 1
ATOM 886 C C . HIS A 1 113 ? 3.761 -18.009 -7.381 1.00 95.88 113 HIS A C 1
ATOM 888 O O . HIS A 1 113 ? 4.707 -17.762 -8.134 1.00 95.88 113 HIS A O 1
ATOM 894 N N . MET A 1 114 ? 3.791 -17.683 -6.087 1.00 96.44 114 MET A N 1
ATOM 895 C CA . MET A 1 114 ? 4.887 -16.920 -5.479 1.00 96.44 114 MET A CA 1
ATOM 896 C C . MET A 1 114 ? 6.225 -17.673 -5.483 1.00 96.44 114 MET A C 1
ATOM 898 O O . MET A 1 114 ? 7.275 -17.063 -5.703 1.00 96.44 114 MET A O 1
ATOM 902 N N . GLN A 1 115 ? 6.213 -19.003 -5.362 1.00 96.19 115 GLN A N 1
ATOM 903 C CA . GLN A 1 115 ? 7.403 -19.841 -5.549 1.00 96.19 115 GLN A CA 1
ATOM 904 C C . GLN A 1 115 ? 7.969 -19.725 -6.974 1.00 96.19 115 GLN A C 1
ATOM 906 O O . GLN A 1 115 ? 9.186 -19.613 -7.163 1.00 96.19 115 GLN A O 1
ATOM 911 N N . LYS A 1 116 ? 7.105 -19.684 -8.000 1.00 96.69 116 LYS A N 1
ATOM 912 C CA . LYS A 1 116 ? 7.532 -19.476 -9.397 1.00 96.69 116 LYS A CA 1
ATOM 913 C C . LYS A 1 116 ? 8.154 -18.092 -9.595 1.00 96.69 116 LYS A C 1
ATOM 915 O O . LYS A 1 116 ? 9.186 -17.996 -10.263 1.00 96.69 116 LYS A O 1
ATOM 920 N N . VAL A 1 117 ? 7.564 -17.048 -9.006 1.00 95.88 117 VAL A N 1
ATOM 921 C CA . VAL A 1 117 ? 8.108 -15.678 -9.041 1.00 95.88 117 VAL A CA 1
ATOM 922 C C . VAL A 1 117 ? 9.496 -15.640 -8.401 1.00 95.88 117 VAL A C 1
ATOM 924 O O . VAL A 1 117 ? 10.453 -15.225 -9.056 1.00 95.88 117 VAL A O 1
ATOM 927 N N . ARG A 1 118 ? 9.646 -16.188 -7.189 1.00 95.25 118 ARG A N 1
ATOM 928 C CA . ARG A 1 118 ? 10.923 -16.222 -6.459 1.00 95.25 118 ARG A CA 1
ATOM 929 C C . ARG A 1 118 ? 12.028 -16.940 -7.235 1.00 95.25 118 ARG A C 1
ATOM 931 O O . ARG A 1 118 ? 13.152 -16.448 -7.326 1.00 95.25 118 ARG A O 1
ATOM 938 N N . ARG A 1 119 ? 11.706 -18.076 -7.863 1.00 95.50 119 ARG A N 1
ATOM 939 C CA . ARG A 1 119 ? 12.646 -18.808 -8.729 1.00 95.50 119 ARG A CA 1
ATOM 940 C C . ARG A 1 119 ? 1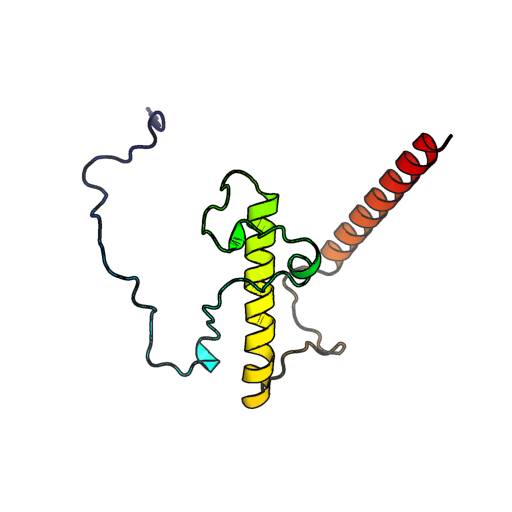3.093 -17.966 -9.927 1.00 95.50 119 ARG A C 1
ATOM 942 O O . ARG A 1 119 ? 14.280 -17.945 -10.254 1.00 95.50 119 ARG A O 1
ATOM 949 N N . ARG A 1 120 ? 12.165 -17.251 -10.572 1.00 94.88 120 ARG A N 1
ATOM 950 C CA . ARG A 1 120 ? 12.466 -16.371 -11.713 1.00 94.88 120 ARG A CA 1
ATOM 951 C C . ARG A 1 120 ? 13.363 -15.201 -11.303 1.00 94.88 120 ARG A C 1
ATOM 953 O O . ARG A 1 120 ? 14.315 -14.888 -12.016 1.00 94.88 120 ARG A O 1
ATOM 960 N N . GLU A 1 121 ? 13.092 -14.575 -10.164 1.00 92.81 121 GLU A N 1
ATOM 961 C CA . GLU A 1 121 ? 13.927 -13.496 -9.623 1.00 92.81 121 GLU A CA 1
ATOM 962 C C . GLU A 1 121 ? 15.340 -13.978 -9.280 1.00 92.81 121 GLU A C 1
ATOM 964 O O . GLU A 1 121 ? 16.318 -13.329 -9.656 1.00 92.81 121 GLU A O 1
ATOM 969 N N . GLY A 1 122 ? 15.465 -15.148 -8.646 1.00 93.19 122 GLY A N 1
ATOM 970 C CA . GLY A 1 122 ? 16.759 -15.766 -8.348 1.00 93.19 122 GLY A CA 1
ATOM 971 C C . GLY A 1 122 ? 17.585 -16.048 -9.608 1.00 93.19 122 GLY A C 1
ATOM 972 O O . GLY A 1 122 ? 18.773 -15.730 -9.658 1.00 93.19 122 GLY A O 1
ATOM 973 N N . MET A 1 123 ? 16.955 -16.569 -10.666 1.00 92.19 123 MET A N 1
ATOM 974 C CA . MET A 1 123 ? 17.617 -16.798 -11.955 1.00 92.19 123 MET A CA 1
ATOM 975 C C . MET A 1 123 ? 18.099 -15.487 -12.595 1.00 92.19 123 MET A C 1
ATOM 977 O O . MET A 1 123 ? 19.237 -15.408 -13.056 1.00 92.19 123 MET A O 1
ATOM 981 N N . ARG A 1 124 ? 17.271 -14.433 -12.572 1.00 91.62 124 ARG A N 1
ATOM 982 C CA . ARG A 1 124 ? 17.656 -13.103 -13.079 1.00 91.62 124 ARG A CA 1
ATOM 983 C C . ARG A 1 124 ? 18.836 -12.514 -12.310 1.00 91.62 124 ARG A C 1
ATOM 985 O O . ARG A 1 124 ? 19.735 -11.950 -12.928 1.00 91.62 124 ARG A O 1
ATOM 992 N N . ARG A 1 125 ? 18.858 -12.668 -10.982 1.00 90.06 125 ARG A N 1
ATOM 993 C CA . ARG A 1 125 ? 19.980 -12.237 -10.132 1.00 90.06 125 ARG A CA 1
ATOM 994 C C . ARG A 1 125 ? 21.278 -12.961 -10.493 1.00 90.06 125 ARG A C 1
ATOM 996 O O . ARG A 1 125 ? 22.298 -12.302 -10.656 1.00 90.06 125 ARG A O 1
ATOM 1003 N N . ARG A 1 126 ? 21.227 -14.284 -10.690 1.00 90.19 126 ARG A N 1
ATOM 1004 C CA . ARG A 1 126 ? 22.386 -15.089 -11.120 1.00 90.19 126 ARG A CA 1
ATOM 1005 C C . ARG A 1 126 ? 22.922 -14.659 -12.486 1.00 90.19 126 ARG A C 1
ATOM 1007 O O . ARG A 1 126 ? 24.126 -14.479 -12.625 1.00 90.19 126 ARG A O 1
ATOM 1014 N N . LYS A 1 127 ? 22.039 -14.426 -13.465 1.00 89.31 127 LYS A N 1
ATOM 1015 C CA . LYS A 1 127 ? 22.432 -13.959 -14.804 1.00 89.31 127 LYS A CA 1
ATOM 1016 C C . LYS A 1 127 ? 23.143 -12.601 -14.747 1.00 89.31 127 LYS A C 1
ATOM 1018 O O . LYS A 1 127 ? 24.256 -12.483 -15.245 1.00 89.31 127 LYS A O 1
ATOM 1023 N N . LYS A 1 128 ? 22.566 -11.627 -14.029 1.00 89.06 128 LYS A N 1
ATOM 1024 C CA . LYS A 1 128 ? 23.191 -10.308 -13.813 1.00 89.06 128 LYS A CA 1
ATOM 1025 C C . LYS A 1 128 ? 24.553 -10.404 -13.112 1.00 89.06 128 LYS A C 1
ATOM 1027 O O . LYS A 1 128 ? 25.451 -9.630 -13.424 1.00 89.06 128 LYS A O 1
ATOM 1032 N N . ALA A 1 129 ? 24.710 -11.318 -12.152 1.00 86.75 129 ALA A N 1
ATOM 1033 C CA . ALA A 1 129 ? 25.983 -11.527 -11.460 1.00 86.75 129 ALA A CA 1
ATOM 1034 C C . ALA A 1 129 ? 27.055 -12.111 -12.394 1.00 86.75 129 ALA A C 1
ATOM 1036 O O . ALA A 1 129 ? 28.183 -11.629 -12.391 1.00 86.75 129 ALA A O 1
ATOM 1037 N N . SER A 1 130 ? 26.685 -13.085 -13.232 1.00 85.00 130 SER A N 1
ATOM 1038 C CA . SER A 1 130 ? 27.581 -13.656 -14.243 1.00 85.00 130 SER A CA 1
ATOM 1039 C C . SER A 1 130 ? 28.026 -12.607 -15.266 1.00 85.00 130 SER A C 1
ATOM 1041 O O . SER A 1 130 ? 29.214 -12.496 -15.536 1.00 85.00 130 SER A O 1
ATOM 1043 N N . GLU A 1 131 ? 27.103 -11.796 -15.792 1.00 82.75 131 GLU A N 1
ATOM 1044 C CA . GLU A 1 131 ? 27.411 -10.723 -16.756 1.00 82.75 131 GLU A CA 1
ATOM 1045 C C . GLU A 1 131 ? 28.357 -9.667 -16.159 1.00 82.75 131 GLU A C 1
ATOM 1047 O O . GLU A 1 131 ? 29.311 -9.239 -16.803 1.00 82.75 131 GLU A O 1
ATOM 1052 N N . ARG A 1 132 ? 28.142 -9.286 -14.893 1.00 79.94 132 ARG A N 1
ATOM 1053 C CA . ARG A 1 132 ? 29.028 -8.356 -14.172 1.00 79.94 132 ARG A CA 1
ATOM 1054 C C . ARG A 1 132 ? 30.403 -8.946 -13.856 1.00 79.94 132 ARG A C 1
ATOM 1056 O O . ARG A 1 132 ? 31.352 -8.181 -13.738 1.00 79.94 132 ARG A O 1
ATOM 1063 N N . GLY A 1 133 ? 30.502 -10.263 -13.680 1.00 74.19 133 GLY A N 1
ATOM 1064 C CA . GLY A 1 133 ? 31.775 -10.959 -13.485 1.00 74.19 133 GLY A CA 1
ATOM 1065 C C . GLY A 1 133 ? 32.610 -11.021 -14.765 1.00 74.19 133 GLY A C 1
ATOM 1066 O O . GLY A 1 133 ? 33.820 -10.852 -14.701 1.00 74.19 133 GLY A O 1
ATOM 1067 N N . VAL A 1 134 ? 31.962 -11.187 -15.922 1.00 63.00 134 VAL A N 1
ATOM 1068 C CA . VAL A 1 134 ? 32.626 -11.228 -17.239 1.00 63.00 134 VAL A CA 1
ATOM 1069 C C . VAL A 1 134 ? 33.147 -9.850 -17.667 1.00 63.00 134 VAL A C 1
ATOM 1071 O O . VAL A 1 134 ? 34.198 -9.773 -18.279 1.00 63.00 134 VAL A O 1
ATOM 1074 N N . LEU A 1 135 ? 32.467 -8.758 -17.298 1.00 57.91 135 LEU A N 1
ATOM 1075 C CA . LEU A 1 135 ? 32.899 -7.376 -17.583 1.00 57.91 135 LEU A CA 1
ATOM 1076 C C . LEU A 1 135 ? 34.015 -6.847 -16.654 1.00 57.91 135 LEU A C 1
ATOM 1078 O O . LEU A 1 135 ? 34.374 -5.675 -16.742 1.00 57.91 135 LEU A O 1
ATOM 1082 N N . ARG A 1 136 ? 34.511 -7.665 -15.716 1.00 55.12 136 ARG A N 1
ATOM 1083 C CA . ARG A 1 136 ? 35.591 -7.311 -14.772 1.00 55.12 136 ARG A CA 1
ATOM 1084 C C . ARG A 1 136 ? 36.917 -8.036 -15.054 1.00 55.12 136 ARG A C 1
ATOM 1086 O O . ARG A 1 136 ? 37.833 -7.912 -14.243 1.00 55.12 136 ARG A O 1
ATOM 1093 N N . LEU A 1 137 ? 37.001 -8.775 -16.161 1.00 47.16 137 LEU A N 1
ATOM 1094 C CA . LEU A 1 137 ? 38.223 -9.361 -16.726 1.00 47.16 137 LEU A CA 1
ATOM 1095 C C . LEU A 1 137 ? 38.549 -8.648 -18.039 1.00 47.16 137 LEU A C 1
ATOM 1097 O O . LEU A 1 137 ? 39.755 -8.484 -18.311 1.00 47.16 137 LEU A O 1
#

Sequence (137 aa):
MNFVFSISKGLLKPGMNVLVDKSKTFLHKGLAWVERLDMTNPPADEVLTNAEGKVSAVSNGELNADDDFQREMFFYRQAQATVLNALPLLNEHDIATKRPDDYFAEMAKSDQHMQKVRRREGMRRRKKASERGVLRL

pLDDT: mean 75.41, std 19.47, range [25.53, 96.69]

Organism: Nothobranchius furzeri (NCBI:txid105023)

Radius of gyration: 23.57 Å; chains: 1; bounding box: 60×44×61 Å

InterPro domains:
  IPR008610 Eukaryotic rRNA processing [PF05890] (28-120)
  IPR008610 Eukaryotic rRNA processing [PTHR13028] (28-131)

Foldseek 3Di:
DDDDDPPPPVDDDPPPDDPPPDPPPDPPVVDDCVVVLDDDDAFADDPVCVVPVPDPCSVVPDQPPPPPVSVVVRVVRRVVVSCVVSVVVCVVVVHDDDDDPPDDDDDPDDPVVVVVVVVVVVVVVVVVVVVVVVVVD